Protein AF-G2GXJ4-F1 (afdb_monomer_lite)

Foldseek 3Di:
DDDDPPDQKAWDAAAQPQEEEEDAADVRQVVCCVVCVRHTYMYGPDAADDDPCVCVHRVHDYDYDPVNNVSSVDDVVVVVVVVVVVVVVVVVVVVVVVVVVVVVVPDD

Radius of gyration: 22.38 Å; chains: 1; bounding box: 60×52×44 Å

Structure (mmCIF, N/CA/C/O backbone):
data_AF-G2GXJ4-F1
#
_entry.id   AF-G2GXJ4-F1
#
loop_
_atom_site.group_PDB
_atom_site.id
_atom_site.type_symbol
_atom_site.label_atom_id
_atom_site.label_alt_id
_atom_site.label_comp_id
_atom_site.label_asym_id
_atom_site.label_entity_id
_atom_site.label_seq_id
_atom_site.pdbx_PDB_ins_code
_atom_site.Cartn_x
_atom_site.Cartn_y
_atom_site.Cartn_z
_atom_site.occupancy
_atom_site.B_iso_or_equiv
_atom_site.auth_seq_id
_atom_site.auth_comp_id
_atom_site.auth_asym_id
_atom_site.auth_atom_id
_atom_site.pdbx_PDB_model_num
ATOM 1 N N . MET A 1 1 ? -11.243 -17.416 -0.858 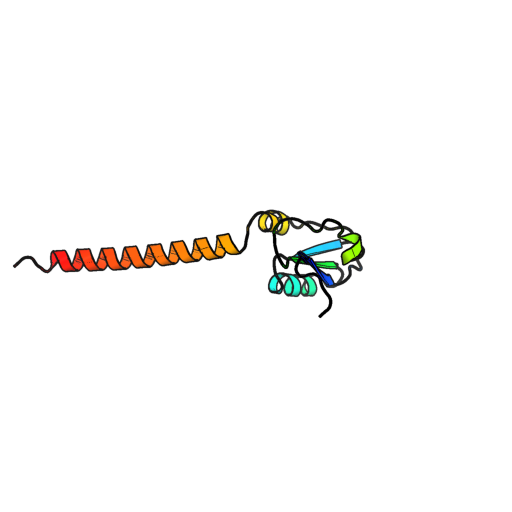1.00 44.19 1 MET A N 1
ATOM 2 C CA . MET A 1 1 ? -10.126 -16.498 -1.173 1.00 44.19 1 MET A CA 1
ATOM 3 C C . MET A 1 1 ? -8.980 -16.806 -0.226 1.00 44.19 1 MET A C 1
ATOM 5 O O . MET A 1 1 ? -9.243 -17.021 0.949 1.00 44.19 1 MET A O 1
ATOM 9 N N . LEU A 1 2 ? -7.755 -16.917 -0.742 1.00 52.06 2 LEU A N 1
ATOM 10 C CA . LEU A 1 2 ? -6.567 -17.267 0.039 1.00 52.06 2 LEU A CA 1
ATOM 11 C C . LEU A 1 2 ? -5.968 -15.985 0.640 1.00 52.06 2 LEU A C 1
ATOM 13 O O . LEU A 1 2 ? -5.545 -15.101 -0.098 1.00 52.06 2 LEU A O 1
ATOM 17 N N . GLY A 1 3 ? -5.955 -15.879 1.964 1.00 59.72 3 GLY A N 1
ATOM 18 C CA . GLY A 1 3 ? -5.352 -14.765 2.690 1.00 59.72 3 GLY A CA 1
ATOM 19 C C . GLY A 1 3 ? -5.616 -14.903 4.185 1.00 59.72 3 GLY A C 1
ATOM 20 O O . GLY A 1 3 ? -6.701 -15.326 4.576 1.00 59.72 3 GLY A O 1
ATOM 21 N N . SER A 1 4 ? -4.618 -14.595 5.016 1.00 68.38 4 SER A N 1
ATOM 22 C CA . SER A 1 4 ? -4.809 -14.560 6.470 1.00 68.38 4 SER A CA 1
ATOM 23 C C . SER A 1 4 ? -5.835 -13.483 6.832 1.00 68.38 4 SER A C 1
ATOM 25 O O . SER A 1 4 ? -5.820 -12.402 6.241 1.00 68.38 4 SER A O 1
ATOM 27 N N . GLN A 1 5 ? -6.684 -13.748 7.829 1.00 67.81 5 GLN A N 1
ATOM 28 C CA . GLN A 1 5 ? -7.556 -12.721 8.416 1.00 67.81 5 GLN A CA 1
ATOM 29 C C . GLN A 1 5 ? -6.749 -11.550 9.008 1.00 67.81 5 GLN A C 1
ATOM 31 O O . GLN A 1 5 ? -7.266 -10.443 9.120 1.00 67.81 5 GLN A O 1
ATOM 36 N N . ASP A 1 6 ? -5.458 -11.760 9.281 1.00 75.06 6 ASP A N 1
ATOM 37 C CA . ASP A 1 6 ? -4.527 -10.740 9.767 1.00 75.06 6 ASP A CA 1
ATOM 38 C C . ASP A 1 6 ? -3.873 -9.914 8.646 1.00 75.06 6 ASP A C 1
ATOM 40 O O . ASP A 1 6 ? -2.923 -9.162 8.893 1.00 75.06 6 ASP A O 1
ATOM 44 N N . ALA A 1 7 ? -4.317 -10.058 7.393 1.00 76.12 7 ALA A N 1
ATOM 45 C CA . ALA A 1 7 ? -3.767 -9.298 6.278 1.00 76.12 7 ALA A CA 1
ATOM 46 C C . ALA A 1 7 ? -4.032 -7.793 6.460 1.00 76.12 7 ALA A C 1
ATOM 48 O O . ALA A 1 7 ? -5.150 -7.304 6.310 1.00 76.12 7 ALA A O 1
ATOM 49 N N . ARG A 1 8 ? -2.968 -7.041 6.758 1.00 84.19 8 ARG A N 1
ATOM 50 C CA . ARG A 1 8 ? -3.022 -5.576 6.927 1.00 84.19 8 ARG A CA 1
ATOM 51 C C . ARG A 1 8 ? -2.839 -4.814 5.622 1.00 84.19 8 ARG A C 1
ATOM 53 O O . ARG A 1 8 ? -3.264 -3.667 5.512 1.00 84.19 8 ARG A O 1
ATOM 60 N N . PHE A 1 9 ? -2.208 -5.448 4.636 1.00 86.50 9 PHE A N 1
ATOM 61 C CA . PHE A 1 9 ? -1.875 -4.845 3.353 1.00 86.50 9 PHE A CA 1
ATOM 62 C C . PHE A 1 9 ? -2.112 -5.828 2.206 1.00 86.50 9 PHE A C 1
ATOM 64 O O . PHE A 1 9 ? -1.882 -7.026 2.366 1.00 86.50 9 PHE A O 1
ATOM 71 N N . ALA A 1 10 ? -2.517 -5.312 1.048 1.00 86.31 10 ALA A N 1
ATOM 72 C CA . ALA A 1 10 ? -2.667 -6.074 -0.189 1.00 86.31 10 ALA A CA 1
ATOM 73 C C . ALA A 1 10 ? -1.989 -5.352 -1.357 1.00 86.31 10 ALA A C 1
ATOM 75 O O . ALA A 1 10 ? -2.061 -4.131 -1.456 1.00 86.31 10 ALA A O 1
ATOM 76 N N . GLY A 1 11 ? -1.336 -6.095 -2.249 1.00 87.00 11 GLY A N 1
ATOM 77 C CA . GLY A 1 11 ? -0.812 -5.544 -3.499 1.00 87.00 11 GLY A CA 1
ATOM 78 C C . GLY A 1 11 ? -1.925 -5.411 -4.538 1.00 87.00 11 GLY A C 1
ATOM 79 O O . GLY A 1 11 ? -2.678 -6.358 -4.750 1.00 87.00 11 GLY A O 1
ATOM 80 N N . LEU A 1 12 ? -2.022 -4.246 -5.176 1.00 89.81 12 LEU A N 1
ATOM 81 C CA . LEU A 1 12 ? -2.929 -3.988 -6.299 1.00 89.81 12 LEU A CA 1
ATOM 82 C C . LEU A 1 12 ? -2.187 -3.996 -7.640 1.00 89.81 12 LEU A C 1
ATOM 84 O O . LEU A 1 12 ? -2.699 -4.517 -8.624 1.00 89.81 12 LEU A O 1
ATOM 88 N N . GLN A 1 13 ? -0.986 -3.417 -7.678 1.00 90.44 13 GLN A N 1
ATOM 89 C CA . GLN A 1 13 ? -0.194 -3.256 -8.896 1.00 90.44 13 GLN A CA 1
ATOM 90 C C . GLN A 1 13 ? 1.280 -3.525 -8.600 1.00 90.44 13 GLN A C 1
ATOM 92 O O . GLN A 1 13 ? 1.807 -3.057 -7.588 1.00 90.44 13 GLN A O 1
ATOM 97 N N . ILE A 1 14 ? 1.939 -4.264 -9.492 1.00 87.50 14 ILE A N 1
ATOM 98 C CA . ILE A 1 14 ? 3.387 -4.480 -9.449 1.00 87.50 14 ILE A CA 1
ATOM 99 C C . ILE A 1 14 ? 4.089 -3.267 -10.055 1.00 87.50 14 ILE A C 1
ATOM 101 O O . ILE A 1 14 ? 3.638 -2.712 -11.056 1.00 87.50 14 ILE A O 1
ATOM 105 N N . SER A 1 15 ? 5.187 -2.853 -9.433 1.00 87.75 15 SER A N 1
ATOM 106 C CA . SER A 1 15 ? 5.959 -1.696 -9.873 1.00 87.75 15 SER A CA 1
ATOM 107 C C . SER A 1 15 ? 6.838 -2.031 -11.081 1.00 87.75 15 SER A C 1
ATOM 109 O O . SER A 1 15 ? 7.494 -3.071 -11.104 1.00 87.75 15 SER A O 1
ATOM 111 N N . ARG A 1 16 ? 6.886 -1.122 -12.060 1.00 87.00 16 ARG A N 1
ATOM 112 C CA . ARG A 1 16 ? 7.776 -1.172 -13.236 1.00 87.00 16 ARG A CA 1
ATOM 113 C C . ARG A 1 16 ? 8.804 -0.040 -13.266 1.00 87.00 16 ARG A C 1
ATOM 115 O O . ARG A 1 16 ? 9.796 -0.145 -13.977 1.00 87.00 16 ARG A O 1
ATOM 122 N N . ASN A 1 17 ? 8.601 1.007 -12.469 1.00 83.94 17 ASN A N 1
ATOM 123 C CA . ASN A 1 17 ? 9.491 2.170 -12.380 1.00 83.94 17 ASN A CA 1
ATOM 124 C C . ASN A 1 17 ? 10.336 2.224 -11.093 1.00 83.94 17 ASN A C 1
ATOM 126 O O . ASN A 1 17 ? 10.994 3.227 -10.841 1.00 83.94 17 ASN A O 1
ATOM 130 N N . GLY A 1 18 ? 10.301 1.183 -10.257 1.00 80.94 18 GLY A N 1
ATOM 131 C CA . GLY A 1 18 ? 11.038 1.159 -8.988 1.00 80.94 18 GLY A CA 1
ATOM 132 C C . GLY A 1 18 ? 10.324 1.852 -7.822 1.00 80.94 18 GLY A C 1
ATOM 133 O O . GLY A 1 18 ? 10.766 1.721 -6.682 1.00 80.94 18 GLY A O 1
ATOM 134 N N . GLU A 1 19 ? 9.199 2.529 -8.065 1.00 84.69 19 GLU A N 1
ATOM 135 C CA . GLU A 1 19 ? 8.415 3.193 -7.024 1.00 84.69 19 GLU A CA 1
ATOM 136 C C . GLU A 1 19 ? 7.220 2.346 -6.604 1.00 84.69 19 GLU A C 1
ATOM 138 O O . GLU A 1 19 ? 6.572 1.708 -7.434 1.00 84.69 19 GLU A O 1
ATOM 143 N N . THR A 1 20 ? 6.866 2.391 -5.324 1.00 86.75 20 THR A N 1
ATOM 144 C CA . THR A 1 20 ? 5.596 1.866 -4.813 1.00 86.75 20 THR A CA 1
ATOM 145 C C . THR A 1 20 ? 4.880 2.922 -3.986 1.00 86.75 20 THR A C 1
ATOM 147 O O . THR A 1 20 ? 5.496 3.578 -3.149 1.00 86.75 20 THR A O 1
ATOM 150 N N . ARG A 1 21 ? 3.569 3.049 -4.195 1.00 87.56 21 ARG A N 1
ATOM 151 C CA . ARG A 1 21 ? 2.668 3.969 -3.498 1.00 87.56 21 ARG A CA 1
ATOM 152 C C . ARG A 1 21 ? 1.749 3.182 -2.570 1.00 87.56 21 ARG A C 1
ATOM 154 O O . ARG A 1 21 ? 1.247 2.119 -2.933 1.00 87.56 21 ARG A O 1
ATOM 161 N N . LEU A 1 22 ? 1.528 3.704 -1.369 1.00 86.69 22 LEU A N 1
ATOM 162 C CA . LEU A 1 22 ? 0.589 3.135 -0.405 1.00 86.69 22 LEU A CA 1
ATOM 163 C C . LEU A 1 22 ? -0.739 3.898 -0.477 1.00 86.69 22 LEU A C 1
ATOM 165 O O . LEU A 1 22 ? -0.762 5.118 -0.588 1.00 86.69 22 LEU A O 1
ATOM 169 N N . ALA A 1 23 ? -1.846 3.179 -0.407 1.00 86.81 23 ALA A N 1
ATOM 170 C CA . ALA A 1 23 ? -3.186 3.725 -0.326 1.00 86.81 23 ALA A CA 1
ATOM 171 C C . ALA A 1 23 ? -3.795 3.383 1.035 1.00 86.81 23 ALA A C 1
ATOM 173 O O . ALA A 1 23 ? -3.636 2.269 1.537 1.00 86.81 23 ALA A O 1
ATOM 174 N N . ALA A 1 24 ? -4.498 4.338 1.630 1.00 83.69 24 ALA A N 1
ATOM 175 C CA . ALA A 1 24 ? -5.237 4.179 2.874 1.00 83.69 24 ALA A CA 1
ATOM 176 C C . ALA A 1 24 ? -6.498 3.316 2.706 1.00 83.69 24 ALA A C 1
ATOM 178 O O . ALA A 1 24 ? -6.942 2.714 3.677 1.00 83.69 24 ALA A O 1
ATOM 179 N N . ASP A 1 25 ? -7.053 3.259 1.492 1.00 82.25 25 ASP A N 1
ATOM 180 C CA . ASP A 1 25 ? -8.236 2.477 1.146 1.00 82.25 25 ASP A CA 1
ATOM 181 C C . ASP A 1 25 ? -8.247 2.089 -0.346 1.00 82.25 25 ASP A C 1
ATOM 183 O O . ASP A 1 25 ? -7.392 2.501 -1.137 1.00 82.25 25 ASP A O 1
ATOM 187 N N . ILE A 1 26 ? -9.236 1.281 -0.736 1.00 86.50 26 ILE A N 1
ATOM 188 C CA . ILE A 1 26 ? -9.398 0.771 -2.106 1.00 86.50 26 ILE A CA 1
ATOM 189 C C . ILE A 1 26 ? -9.673 1.901 -3.112 1.00 86.50 26 ILE A C 1
ATOM 191 O O . ILE A 1 26 ? -9.174 1.855 -4.235 1.00 86.50 26 ILE A O 1
ATOM 195 N N . GLN A 1 27 ? -10.438 2.928 -2.736 1.00 87.56 27 GLN A N 1
ATOM 196 C CA . GLN A 1 27 ? -10.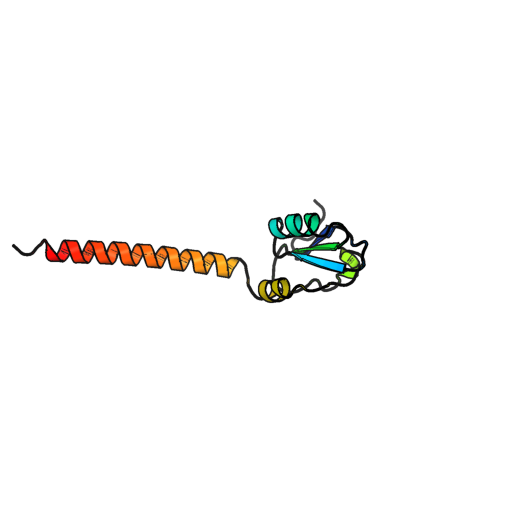809 4.012 -3.653 1.00 87.56 27 GLN A CA 1
ATOM 197 C C . GLN A 1 27 ? -9.594 4.872 -4.001 1.00 87.56 27 GLN A C 1
ATOM 199 O O . GLN A 1 27 ? -9.365 5.217 -5.165 1.00 87.56 27 GLN A O 1
ATOM 204 N N . GLN A 1 28 ? -8.770 5.177 -2.999 1.00 85.69 28 GLN A N 1
ATOM 205 C CA . GLN A 1 28 ? -7.492 5.836 -3.204 1.00 85.69 28 GLN A CA 1
ATOM 206 C C . GLN A 1 28 ? -6.536 4.940 -3.998 1.00 85.69 28 GLN A C 1
ATOM 208 O O . GLN A 1 28 ? -5.839 5.449 -4.873 1.00 85.69 28 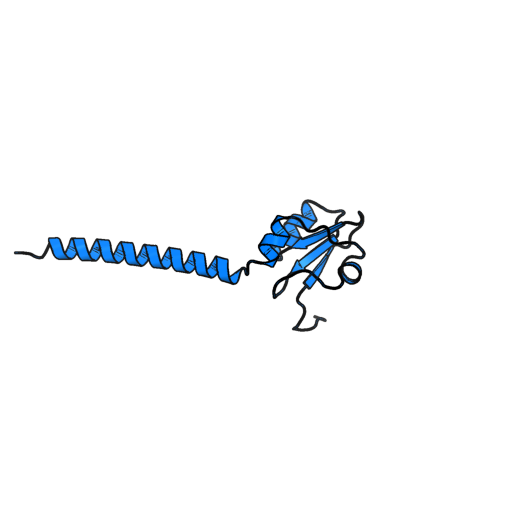GLN A O 1
ATOM 213 N N . ALA A 1 29 ? -6.534 3.626 -3.764 1.00 87.81 29 ALA A N 1
ATOM 214 C CA . ALA A 1 29 ? -5.685 2.697 -4.506 1.00 87.81 29 ALA A CA 1
ATOM 215 C C . ALA A 1 29 ? -6.001 2.686 -6.007 1.00 87.81 29 ALA A C 1
ATOM 217 O O . ALA A 1 29 ? -5.089 2.808 -6.822 1.00 87.81 29 ALA A O 1
ATOM 218 N N . ILE A 1 30 ? -7.285 2.617 -6.373 1.00 91.62 30 ILE A N 1
ATOM 219 C CA . ILE A 1 30 ? -7.733 2.668 -7.773 1.00 91.62 30 ILE A CA 1
ATOM 220 C C . ILE A 1 30 ? -7.316 3.995 -8.416 1.00 91.62 30 ILE A C 1
ATOM 222 O O . ILE A 1 30 ? -6.784 4.014 -9.526 1.00 91.62 30 ILE A O 1
ATOM 226 N N . ARG A 1 31 ? -7.496 5.111 -7.699 1.00 91.44 31 ARG A N 1
ATOM 227 C CA . ARG A 1 31 ? -7.077 6.434 -8.177 1.00 91.44 31 ARG A CA 1
ATOM 228 C C . ARG A 1 31 ? -5.566 6.502 -8.406 1.00 91.44 31 ARG A C 1
ATOM 230 O O . ARG A 1 31 ? -5.137 7.010 -9.437 1.00 91.44 31 ARG A O 1
ATOM 237 N N . LEU A 1 32 ? -4.766 5.991 -7.471 1.00 87.38 32 LEU A N 1
ATOM 238 C CA . LEU A 1 32 ? -3.307 5.976 -7.585 1.00 87.38 32 LEU A CA 1
ATOM 239 C C . LEU A 1 32 ? -2.829 5.084 -8.731 1.00 87.38 32 LEU A C 1
ATOM 241 O O . LEU A 1 32 ? -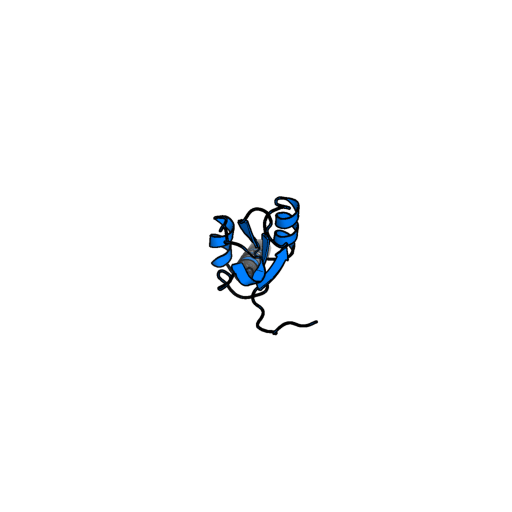1.939 5.502 -9.461 1.00 87.38 32 LEU A O 1
ATOM 245 N N . ALA A 1 33 ? -3.436 3.912 -8.927 1.00 90.44 33 ALA A N 1
ATOM 246 C CA . ALA A 1 33 ? -3.106 3.025 -10.043 1.00 90.44 33 ALA A CA 1
ATOM 247 C C . ALA A 1 33 ? -3.395 3.686 -11.400 1.00 90.44 33 ALA A C 1
ATOM 249 O O . ALA A 1 33 ? -2.620 3.535 -12.339 1.00 90.44 33 ALA A O 1
ATOM 250 N N . HIS A 1 34 ? -4.476 4.468 -11.488 1.00 92.56 34 HIS A N 1
ATOM 251 C CA . HIS A 1 34 ? -4.820 5.195 -12.708 1.00 92.56 34 HIS A CA 1
ATOM 252 C C . HIS A 1 34 ? -3.881 6.378 -12.987 1.00 92.56 34 HIS A C 1
ATOM 254 O O . HIS A 1 34 ? -3.494 6.598 -14.130 1.00 92.56 34 HIS A O 1
ATOM 260 N N . ILE A 1 35 ? -3.501 7.138 -11.953 1.00 93.25 35 ILE A N 1
ATOM 261 C CA . ILE A 1 35 ? -2.595 8.293 -12.096 1.00 93.25 35 ILE A CA 1
ATOM 262 C C . ILE A 1 35 ? -1.146 7.837 -12.337 1.00 93.25 35 ILE A C 1
ATOM 264 O O . ILE A 1 35 ? -0.415 8.487 -13.082 1.00 93.25 35 ILE A O 1
ATOM 268 N N . TYR A 1 36 ? -0.730 6.725 -11.724 1.00 90.62 36 TYR A N 1
ATOM 269 C CA . TYR A 1 36 ? 0.642 6.212 -11.761 1.00 90.62 36 TYR A CA 1
ATOM 270 C C . TYR A 1 36 ? 0.681 4.748 -12.242 1.00 90.62 36 TYR A C 1
ATOM 272 O O . TYR A 1 36 ? 0.968 3.846 -11.450 1.00 90.62 36 TYR A O 1
ATOM 280 N N . PRO A 1 37 ? 0.430 4.485 -13.539 1.00 91.38 37 PRO A N 1
ATOM 281 C CA . PRO A 1 37 ? 0.315 3.126 -14.087 1.00 91.38 37 PRO A CA 1
ATOM 282 C C . PRO A 1 37 ? 1.619 2.310 -14.046 1.00 91.38 37 PRO A C 1
ATOM 284 O O . PRO A 1 37 ? 1.579 1.084 -14.125 1.00 91.38 37 PRO A O 1
ATOM 287 N N . GLU A 1 38 ? 2.769 2.972 -13.898 1.00 90.19 38 GLU A N 1
ATOM 288 C CA . GLU A 1 38 ? 4.085 2.323 -13.809 1.00 90.19 38 GLU A CA 1
ATOM 289 C C . GLU A 1 38 ? 4.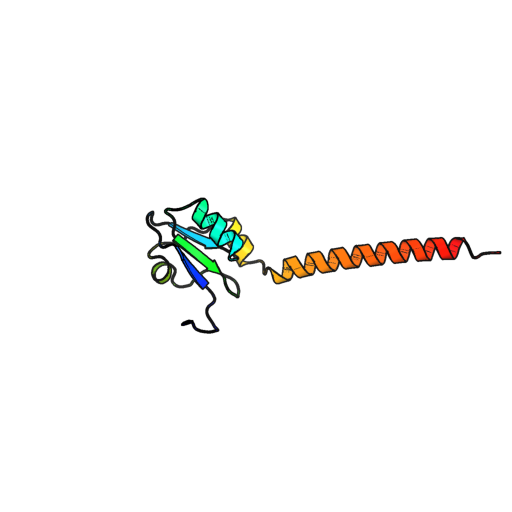557 2.091 -12.364 1.00 90.19 38 GLU A C 1
ATOM 291 O O . GLU A 1 38 ? 5.498 1.328 -12.138 1.00 90.19 38 GLU A O 1
ATOM 296 N N . SER A 1 39 ? 3.913 2.718 -11.373 1.00 89.19 39 SER A N 1
ATOM 297 C CA . SER A 1 39 ? 4.258 2.555 -9.955 1.00 89.19 39 SER A CA 1
ATOM 298 C C . SER A 1 39 ? 3.560 1.340 -9.349 1.00 89.19 39 SER A C 1
ATOM 300 O O . SER A 1 39 ? 2.437 1.012 -9.700 1.00 89.19 39 SER A O 1
ATOM 302 N N . GLY A 1 40 ? 4.172 0.685 -8.369 1.00 89.88 40 GLY A N 1
ATOM 303 C CA . GLY A 1 40 ? 3.486 -0.325 -7.567 1.00 89.88 40 GLY A CA 1
ATOM 304 C C . GLY A 1 40 ? 2.424 0.328 -6.690 1.00 89.88 40 GLY A C 1
ATOM 305 O O . GLY A 1 40 ? 2.603 1.464 -6.250 1.00 89.88 40 GLY A O 1
ATOM 306 N N . VAL A 1 41 ? 1.336 -0.378 -6.397 1.00 90.19 41 VAL A N 1
ATOM 307 C CA . VAL A 1 41 ? 0.284 0.126 -5.501 1.00 90.19 41 VAL A CA 1
ATOM 308 C C . VAL A 1 41 ? -0.013 -0.913 -4.434 1.00 90.19 41 VAL A C 1
ATOM 310 O O . VAL A 1 41 ? -0.315 -2.063 -4.748 1.00 90.19 41 VAL A O 1
ATOM 313 N N . ILE A 1 42 ? 0.061 -0.497 -3.171 1.00 89.12 42 ILE A N 1
ATOM 314 C CA . ILE A 1 42 ? -0.320 -1.290 -2.000 1.00 89.12 42 ILE A CA 1
ATOM 315 C C . ILE A 1 42 ? -1.543 -0.648 -1.355 1.00 89.12 42 ILE A C 1
ATOM 317 O O . ILE A 1 42 ? -1.589 0.562 -1.178 1.00 89.12 42 ILE A O 1
ATOM 321 N N . ILE A 1 43 ? -2.512 -1.461 -0.960 1.00 88.81 43 ILE A N 1
ATOM 322 C CA . ILE A 1 43 ? -3.716 -1.068 -0.233 1.00 88.81 43 ILE A CA 1
ATOM 323 C C . ILE A 1 43 ? -3.524 -1.410 1.239 1.00 88.81 43 ILE A C 1
ATOM 325 O O . ILE A 1 43 ? -3.137 -2.536 1.557 1.00 88.81 43 ILE A O 1
ATOM 329 N N . ARG A 1 44 ? -3.831 -0.483 2.145 1.00 86.62 44 ARG A N 1
ATOM 330 C CA . ARG A 1 44 ? -4.022 -0.793 3.563 1.00 86.62 44 ARG A CA 1
ATOM 331 C C . ARG A 1 44 ? -5.440 -1.323 3.773 1.00 86.62 44 ARG A C 1
ATOM 333 O O . ARG A 1 44 ? -6.410 -0.638 3.475 1.00 86.62 44 ARG A O 1
ATOM 340 N N . LEU A 1 45 ? -5.546 -2.545 4.281 1.00 83.50 45 LEU A N 1
ATOM 341 C CA . LEU A 1 45 ? -6.824 -3.188 4.597 1.00 83.50 45 LEU A CA 1
ATOM 342 C C . LEU A 1 45 ? -7.233 -2.939 6.051 1.00 83.50 45 LEU A C 1
ATOM 344 O O . LEU A 1 45 ? -8.413 -2.787 6.347 1.00 83.50 45 LEU A O 1
ATOM 348 N N . SER A 1 46 ? -6.258 -2.900 6.962 1.00 78.38 46 SER A N 1
ATOM 349 C CA . SER A 1 46 ? -6.495 -2.716 8.393 1.00 78.38 46 SER A CA 1
ATOM 350 C C . SER A 1 46 ? -5.253 -2.176 9.113 1.00 78.38 46 SER A C 1
ATOM 352 O O . SER A 1 46 ? -4.124 -2.279 8.626 1.00 78.38 46 SER A O 1
ATOM 354 N N . GLY A 1 47 ? -5.460 -1.585 10.293 1.00 75.62 47 GLY A N 1
ATOM 355 C CA . GLY A 1 47 ? -4.384 -1.082 11.149 1.00 75.62 47 GLY A CA 1
ATOM 356 C C . GLY A 1 47 ? -3.771 0.250 10.699 1.00 75.62 47 GLY A C 1
ATOM 357 O O . GLY A 1 47 ? -4.380 1.038 9.979 1.00 75.62 47 GLY A O 1
ATOM 358 N N . VAL A 1 48 ? -2.557 0.523 11.180 1.00 71.50 48 VAL A N 1
ATOM 359 C CA . VAL A 1 48 ? -1.785 1.754 10.937 1.00 71.50 48 VAL A CA 1
ATOM 360 C C . VAL A 1 48 ? -0.355 1.411 10.509 1.00 71.50 48 VAL A C 1
ATOM 362 O O . VAL A 1 48 ? 0.114 0.296 10.738 1.00 71.50 48 VAL A O 1
ATOM 365 N N . GLY A 1 49 ? 0.345 2.373 9.902 1.00 75.50 49 GLY A N 1
ATOM 366 C CA . GLY A 1 49 ? 1.754 2.228 9.517 1.00 75.50 49 GLY A CA 1
ATOM 367 C C . GLY A 1 49 ? 2.003 1.808 8.064 1.00 75.50 49 GLY A C 1
ATOM 368 O O . GLY A 1 49 ? 1.131 1.927 7.195 1.00 75.50 49 GLY A O 1
ATOM 369 N N . ILE A 1 50 ? 3.232 1.361 7.801 1.00 77.38 50 ILE A N 1
ATOM 370 C CA . ILE A 1 50 ? 3.737 0.966 6.479 1.00 77.38 50 ILE A CA 1
ATOM 371 C C . ILE A 1 50 ? 3.985 -0.551 6.417 1.00 77.38 50 ILE A C 1
ATOM 373 O O . ILE A 1 50 ? 4.237 -1.166 7.456 1.00 77.38 50 ILE A O 1
ATOM 377 N N . PRO A 1 51 ? 3.922 -1.175 5.228 1.00 76.56 51 PRO A N 1
ATOM 378 C CA . PRO A 1 51 ? 4.222 -2.595 5.084 1.00 76.56 51 PRO A CA 1
ATOM 379 C C . PRO A 1 51 ? 5.675 -2.875 5.485 1.00 76.56 51 PRO A C 1
ATOM 381 O O . PRO A 1 51 ? 6.582 -2.171 5.049 1.00 76.56 51 PRO A O 1
ATOM 384 N N . SER A 1 52 ? 5.910 -3.925 6.275 1.00 73.50 52 SER A N 1
ATOM 385 C CA . SER A 1 52 ? 7.258 -4.284 6.744 1.00 73.50 52 SER A CA 1
ATOM 386 C C . SER A 1 52 ? 8.165 -4.833 5.640 1.00 73.50 52 SER A C 1
ATOM 388 O O . SER A 1 52 ? 9.383 -4.795 5.777 1.00 73.50 52 SER A O 1
ATOM 390 N N . ASN A 1 53 ? 7.593 -5.347 4.545 1.00 72.31 53 ASN A N 1
ATOM 391 C CA . ASN A 1 53 ? 8.351 -5.922 3.436 1.00 72.31 53 ASN A CA 1
ATOM 392 C C . ASN A 1 53 ? 7.705 -5.593 2.082 1.00 72.31 53 ASN A C 1
ATOM 394 O O . ASN A 1 53 ? 7.061 -6.427 1.448 1.00 72.31 53 ASN A O 1
ATOM 398 N N . VAL A 1 54 ? 7.857 -4.336 1.667 1.00 69.94 54 VAL A N 1
ATOM 399 C CA . VAL A 1 54 ? 7.272 -3.773 0.436 1.00 69.94 54 VAL A CA 1
ATOM 400 C C . VAL A 1 54 ? 7.806 -4.483 -0.810 1.00 69.94 54 VAL A C 1
ATOM 402 O O . VAL A 1 54 ? 7.030 -4.807 -1.706 1.00 69.94 54 VAL A O 1
ATOM 405 N N . ASN A 1 55 ? 9.097 -4.826 -0.819 1.00 70.00 55 ASN A N 1
ATOM 406 C CA . ASN A 1 55 ? 9.732 -5.533 -1.929 1.00 70.00 55 ASN A CA 1
ATOM 407 C C . ASN A 1 55 ? 9.029 -6.874 -2.219 1.00 70.00 55 ASN A C 1
ATOM 409 O O . ASN A 1 55 ? 8.742 -7.193 -3.365 1.00 70.00 55 ASN A O 1
ATOM 413 N N . ARG A 1 56 ? 8.605 -7.613 -1.186 1.00 68.50 56 ARG A N 1
ATOM 414 C CA . ARG A 1 56 ? 7.873 -8.877 -1.378 1.00 68.50 56 ARG A CA 1
ATOM 415 C C . ARG A 1 56 ? 6.447 -8.702 -1.922 1.00 68.50 56 ARG A C 1
ATOM 417 O O . ARG A 1 56 ? 5.873 -9.670 -2.407 1.00 68.50 56 ARG A O 1
ATOM 424 N N . ILE A 1 57 ? 5.863 -7.508 -1.801 1.00 64.44 57 ILE A N 1
ATOM 425 C CA . ILE A 1 57 ? 4.473 -7.225 -2.195 1.00 64.44 57 ILE A CA 1
ATOM 426 C C . ILE A 1 57 ? 4.413 -6.653 -3.616 1.00 64.44 57 ILE A C 1
ATOM 428 O O . ILE A 1 57 ? 3.550 -7.050 -4.392 1.00 64.44 57 ILE A O 1
ATOM 432 N N . THR A 1 58 ? 5.317 -5.736 -3.967 1.00 65.44 58 THR A N 1
ATOM 433 C CA . THR A 1 58 ? 5.297 -5.026 -5.263 1.00 65.44 58 THR A CA 1
ATOM 434 C C . THR A 1 58 ? 6.619 -5.066 -6.027 1.00 65.44 58 THR A C 1
ATOM 436 O O . THR A 1 58 ? 6.710 -4.464 -7.096 1.00 65.44 58 THR A O 1
ATOM 439 N N . GLY A 1 59 ? 7.634 -5.757 -5.503 1.00 65.06 59 GLY A N 1
ATOM 440 C CA . GLY A 1 59 ? 8.956 -5.920 -6.114 1.00 65.06 59 GLY A CA 1
ATOM 441 C C . GLY A 1 59 ? 9.965 -4.817 -5.792 1.00 65.06 59 GLY A C 1
ATOM 442 O O . GLY A 1 59 ? 11.140 -4.997 -6.079 1.00 65.06 59 GLY A O 1
ATOM 443 N N . ASN A 1 60 ? 9.546 -3.690 -5.198 1.00 71.75 60 ASN A N 1
ATOM 444 C CA . ASN A 1 60 ? 10.337 -2.451 -5.208 1.00 71.75 60 ASN A CA 1
ATOM 445 C C . ASN A 1 60 ? 10.261 -1.632 -3.897 1.00 71.75 60 ASN A C 1
ATOM 447 O O . ASN A 1 60 ? 9.679 -2.070 -2.902 1.00 71.75 60 ASN A O 1
ATOM 451 N N . ILE A 1 61 ? 10.905 -0.456 -3.879 1.00 67.81 61 ILE A N 1
ATOM 452 C CA . ILE A 1 61 ? 11.023 0.438 -2.714 1.00 67.81 61 ILE A CA 1
ATOM 453 C C . ILE A 1 61 ? 9.744 1.279 -2.566 1.00 67.81 61 ILE A C 1
ATOM 455 O O . ILE A 1 61 ? 9.156 1.739 -3.547 1.00 67.81 61 ILE A O 1
ATOM 459 N N . LEU A 1 62 ? 9.294 1.476 -1.325 1.00 71.25 62 LEU A N 1
ATOM 460 C CA . LEU A 1 62 ? 8.180 2.375 -1.026 1.00 71.25 62 LEU A CA 1
ATOM 461 C C . LEU A 1 62 ? 8.643 3.823 -1.155 1.00 71.25 62 LEU A C 1
ATOM 463 O O . LEU A 1 62 ? 9.583 4.222 -0.472 1.00 71.25 62 LEU A O 1
ATOM 467 N N . VAL A 1 63 ? 7.939 4.612 -1.961 1.00 66.94 63 VAL A N 1
ATOM 468 C CA . VAL A 1 63 ? 8.068 6.069 -1.960 1.00 66.94 63 VAL A CA 1
ATOM 469 C C . VAL A 1 63 ? 6.900 6.603 -1.131 1.00 66.94 63 VAL A C 1
ATOM 471 O O . VAL A 1 63 ? 5.764 6.609 -1.615 1.00 66.94 63 VAL A O 1
ATOM 474 N N . PRO A 1 64 ? 7.115 6.960 0.148 1.00 59.12 64 PRO A N 1
ATOM 475 C CA . PRO A 1 64 ? 6.056 7.547 0.950 1.00 59.12 64 PRO A CA 1
ATOM 476 C C . PRO A 1 64 ? 5.707 8.926 0.378 1.00 59.12 64 PRO A C 1
ATOM 478 O O . PRO A 1 64 ? 6.556 9.806 0.320 1.00 59.12 64 PRO A O 1
ATOM 481 N N . ASP A 1 65 ? 4.458 9.123 -0.044 1.00 63.50 65 ASP A N 1
ATOM 482 C CA . ASP A 1 65 ? 3.907 10.467 -0.251 1.00 63.50 65 ASP A CA 1
ATOM 483 C C . ASP A 1 65 ? 3.633 11.074 1.143 1.00 63.50 65 ASP A C 1
ATOM 485 O O . ASP A 1 65 ? 3.188 10.362 2.056 1.00 63.50 65 ASP A O 1
ATOM 489 N N . ASP A 1 66 ? 3.894 12.365 1.346 1.00 53.47 66 ASP A N 1
ATOM 490 C CA . ASP A 1 66 ? 3.696 13.053 2.632 1.00 53.47 66 ASP A CA 1
ATOM 491 C C . ASP A 1 66 ? 2.264 12.858 3.154 1.00 53.47 66 ASP A C 1
ATOM 493 O O . ASP A 1 66 ? 2.023 12.640 4.347 1.00 53.47 66 ASP A O 1
ATOM 497 N N . LYS A 1 67 ? 1.291 12.801 2.236 1.00 55.62 67 LYS A N 1
ATOM 498 C CA . LYS A 1 67 ? -0.117 12.521 2.561 1.00 55.62 67 LYS A CA 1
ATOM 499 C C . LYS A 1 67 ? -0.319 11.120 3.142 1.00 55.62 67 LYS A C 1
ATOM 501 O O . LYS A 1 67 ? -1.153 10.941 4.032 1.00 55.62 67 LYS A O 1
ATOM 506 N N . THR A 1 68 ? 0.446 10.133 2.683 1.00 57.97 68 THR A N 1
ATOM 507 C CA . THR A 1 68 ? 0.403 8.756 3.197 1.00 57.97 68 THR A CA 1
ATOM 508 C C . THR A 1 68 ? 0.996 8.616 4.588 1.00 57.97 68 THR A C 1
ATOM 510 O O . THR A 1 68 ? 0.511 7.780 5.349 1.00 57.97 68 THR A O 1
ATOM 513 N N . LEU A 1 69 ? 2.000 9.419 4.952 1.00 58.34 69 LEU A N 1
ATOM 514 C CA . LEU A 1 69 ? 2.551 9.430 6.311 1.00 58.34 69 LEU A CA 1
ATOM 515 C C . LEU A 1 69 ? 1.533 10.009 7.301 1.00 58.34 69 LEU A C 1
ATOM 517 O O . LEU A 1 69 ? 1.252 9.388 8.328 1.00 58.34 69 LEU A O 1
ATOM 521 N N . CYS A 1 70 ? 0.870 11.112 6.941 1.00 49.00 70 CYS A N 1
ATOM 522 C CA . CYS A 1 70 ? -0.216 11.678 7.747 1.00 49.00 70 CYS A CA 1
ATOM 523 C C . CYS A 1 70 ? -1.410 10.711 7.883 1.00 49.00 70 CYS A C 1
ATOM 525 O O . CYS A 1 70 ? -2.005 10.582 8.956 1.00 49.00 70 CYS A O 1
ATOM 527 N N . GLN A 1 71 ? -1.752 9.983 6.814 1.00 52.50 71 GLN A N 1
ATOM 528 C CA . GLN A 1 71 ? -2.816 8.966 6.815 1.00 52.50 71 GLN A CA 1
ATOM 529 C C . GLN A 1 71 ? -2.393 7.643 7.472 1.00 52.50 71 GLN A C 1
ATOM 531 O O . GLN A 1 71 ? -3.235 6.874 7.926 1.00 52.50 71 GLN A O 1
ATOM 536 N N . ALA A 1 72 ? -1.097 7.343 7.568 1.00 54.12 72 ALA A N 1
ATOM 537 C CA . ALA A 1 72 ? -0.590 6.249 8.396 1.00 54.12 72 ALA A CA 1
ATOM 538 C C . ALA A 1 72 ? -0.811 6.499 9.887 1.00 54.12 72 ALA A C 1
ATOM 540 O O . ALA A 1 72 ? -0.906 5.536 10.644 1.00 54.12 72 ALA A O 1
ATOM 541 N N . GLN A 1 73 ? -0.940 7.764 10.284 1.00 53.16 73 GLN A N 1
ATOM 542 C CA . GLN A 1 73 ? -1.146 8.194 11.665 1.00 53.16 73 GLN A CA 1
ATOM 543 C C . GLN A 1 73 ? -2.620 8.476 12.005 1.00 53.16 73 GLN A C 1
ATOM 545 O O . GLN A 1 73 ? -2.969 8.561 13.182 1.00 53.16 73 GLN A O 1
ATOM 550 N N . THR A 1 74 ? -3.506 8.603 11.009 1.00 47.59 74 THR A N 1
ATOM 551 C CA . THR A 1 74 ? -4.932 8.900 11.218 1.00 47.59 74 THR A CA 1
ATOM 552 C C . THR A 1 74 ? -5.816 7.731 10.793 1.00 47.59 74 THR A C 1
ATOM 554 O O . THR A 1 74 ? -5.920 7.397 9.618 1.00 47.59 74 THR A O 1
ATOM 557 N N . GLN A 1 75 ? -6.482 7.101 11.766 1.00 54.34 75 GLN A N 1
ATOM 558 C CA . GLN A 1 75 ? -7.490 6.075 11.492 1.00 54.34 75 GLN A CA 1
ATOM 559 C C . GLN A 1 75 ? -8.700 6.696 10.761 1.00 54.34 75 GLN A C 1
ATOM 561 O O . GLN A 1 75 ? -9.155 7.767 11.178 1.00 54.34 75 GLN A O 1
ATOM 566 N N . PRO A 1 76 ? -9.282 6.033 9.741 1.00 53.47 76 PRO A N 1
ATOM 567 C CA . PRO A 1 76 ? -10.553 6.459 9.143 1.00 53.47 76 PRO A CA 1
ATOM 568 C C . PRO A 1 76 ? -11.691 6.519 10.182 1.00 53.47 76 PRO A C 1
ATOM 570 O O . PRO A 1 76 ? -12.533 7.412 10.119 1.00 53.47 76 PRO A O 1
ATOM 573 N N . GLU A 1 77 ? -11.632 5.666 11.211 1.00 52.47 77 GLU A N 1
ATOM 574 C CA . GLU A 1 77 ? -12.488 5.685 12.408 1.00 52.47 77 GLU A CA 1
ATOM 575 C C . GLU A 1 77 ? -12.554 7.077 13.065 1.00 52.47 77 GLU A C 1
ATOM 577 O O . GLU A 1 77 ? -13.640 7.580 13.344 1.00 52.47 77 GLU A O 1
ATOM 582 N N . ARG A 1 78 ? -11.410 7.761 13.249 1.00 54.75 78 ARG A N 1
ATOM 583 C CA . ARG A 1 78 ? -11.383 9.100 13.871 1.00 54.75 78 ARG A CA 1
ATOM 584 C C . ARG A 1 78 ? -12.048 10.162 13.005 1.00 54.75 78 ARG A C 1
ATOM 586 O O . ARG A 1 78 ? -12.688 11.058 13.545 1.00 54.75 78 ARG A O 1
ATOM 593 N N . LYS A 1 79 ? -11.902 10.086 11.678 1.00 57.44 79 LYS A N 1
ATOM 594 C CA . LYS A 1 79 ? -12.584 11.021 10.769 1.00 57.44 79 LYS A CA 1
ATOM 595 C C . LYS A 1 79 ? -14.093 10.799 10.791 1.00 57.44 79 LYS A C 1
ATOM 597 O O . LYS A 1 79 ? -14.836 11.770 10.880 1.00 57.44 79 LYS A O 1
ATOM 602 N N . ASN A 1 80 ? -14.538 9.544 10.783 1.00 61.22 80 ASN A N 1
ATOM 603 C CA . ASN A 1 80 ? -15.962 9.218 10.865 1.00 61.22 80 ASN A CA 1
ATOM 604 C C . ASN A 1 80 ? -16.568 9.643 12.211 1.00 61.22 80 ASN A C 1
ATOM 606 O O . ASN A 1 80 ? -17.661 10.205 12.236 1.00 61.22 80 ASN A O 1
ATOM 610 N N . GLN A 1 81 ? -15.838 9.460 13.314 1.00 60.59 81 GLN A N 1
ATOM 611 C CA . GLN A 1 81 ? -16.256 9.926 14.638 1.00 60.59 81 GLN A CA 1
ATOM 612 C C . GLN A 1 81 ? -16.314 11.457 14.721 1.00 60.59 81 GLN A C 1
ATOM 614 O O . GLN A 1 81 ? -17.293 11.992 15.230 1.00 60.59 81 GLN A O 1
ATOM 619 N N . ALA A 1 82 ? -15.332 12.175 14.167 1.00 67.31 82 ALA A N 1
ATOM 620 C CA . ALA A 1 82 ? -15.347 13.640 14.143 1.00 67.31 82 ALA A CA 1
ATOM 621 C C . ALA A 1 82 ? -16.561 14.194 13.377 1.00 67.31 82 ALA A C 1
ATOM 623 O O . ALA A 1 82 ? -17.240 15.095 13.864 1.00 67.31 82 ALA A O 1
ATOM 624 N N . ILE A 1 83 ? -16.894 13.598 12.227 1.00 76.75 83 ILE A N 1
ATOM 625 C CA . ILE A 1 83 ? -18.074 13.981 11.437 1.00 76.75 83 ILE A CA 1
ATOM 626 C C . ILE A 1 83 ? -19.376 13.683 12.202 1.00 76.75 83 ILE A C 1
ATOM 628 O O . ILE A 1 83 ? -20.323 14.469 12.140 1.00 76.75 83 ILE A O 1
ATOM 632 N N . ALA A 1 84 ? -19.443 12.563 12.929 1.00 75.88 84 ALA A N 1
ATOM 633 C CA . ALA A 1 84 ? -20.610 12.206 13.735 1.00 75.88 84 ALA A CA 1
ATOM 634 C C . ALA A 1 84 ? -20.808 13.159 14.927 1.00 75.88 84 ALA A C 1
ATOM 636 O O . ALA A 1 84 ? -21.933 13.586 15.185 1.00 75.88 84 ALA A O 1
ATOM 637 N N . ILE A 1 85 ? -19.720 13.536 15.606 1.00 78.12 85 ILE A N 1
ATOM 638 C CA . ILE A 1 85 ? -19.741 14.498 16.716 1.00 78.12 85 ILE A CA 1
ATOM 639 C C . ILE A 1 85 ? -20.195 15.873 16.221 1.00 78.12 85 ILE A C 1
ATOM 641 O O . ILE A 1 85 ? -21.051 16.496 16.843 1.00 78.12 85 ILE A O 1
ATOM 645 N N . GLU A 1 86 ? -19.683 16.329 15.077 1.00 82.12 86 GLU A N 1
ATOM 646 C CA . GLU A 1 86 ? -20.068 17.625 14.515 1.00 82.12 86 GLU A CA 1
ATOM 647 C C . GLU A 1 86 ? -21.540 17.652 14.073 1.00 82.12 86 GLU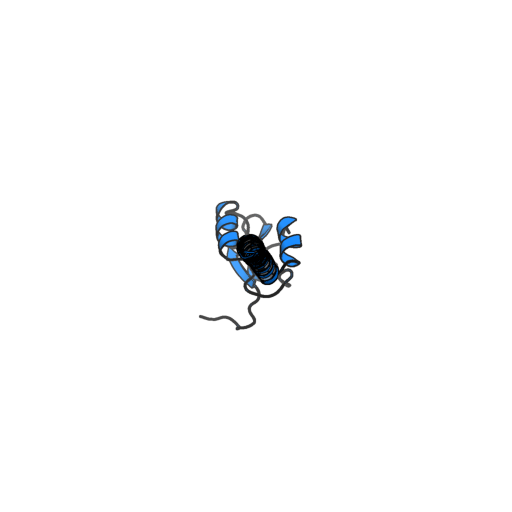 A C 1
ATOM 649 O O . GLU A 1 86 ? -22.246 18.636 14.309 1.00 82.12 86 GLU A O 1
ATOM 654 N N . LYS A 1 87 ? -22.049 16.547 13.511 1.00 82.69 87 LYS A N 1
ATOM 655 C CA . LYS A 1 87 ? -23.484 16.398 13.227 1.00 82.69 87 LYS A CA 1
ATOM 656 C C . LYS A 1 87 ? -24.333 16.426 14.499 1.00 82.69 87 LYS A C 1
ATOM 658 O O . LYS A 1 87 ? -25.336 17.133 14.525 1.00 82.69 87 LYS A O 1
ATOM 663 N N . ALA A 1 88 ? -23.938 15.696 15.542 1.00 81.00 88 ALA A N 1
ATOM 664 C CA . ALA A 1 88 ? -24.664 15.672 16.811 1.00 81.00 88 ALA A CA 1
ATOM 665 C C . ALA A 1 88 ? -24.684 17.055 17.484 1.00 81.00 88 ALA A C 1
ATOM 667 O O . ALA A 1 88 ? -25.723 17.483 17.983 1.00 81.00 88 ALA A O 1
ATOM 668 N N . ALA A 1 89 ? -23.571 17.792 17.428 1.00 84.00 89 ALA A N 1
ATOM 669 C CA . ALA A 1 89 ? -23.481 19.144 17.971 1.00 84.00 89 ALA A CA 1
ATOM 670 C C . ALA A 1 89 ? -24.446 20.121 17.278 1.00 84.00 89 ALA A C 1
ATOM 672 O O . ALA A 1 89 ? -25.077 20.932 17.955 1.00 84.00 89 ALA A O 1
ATOM 673 N N . LYS A 1 90 ? -24.616 20.019 15.952 1.00 82.25 90 LYS A N 1
ATOM 674 C CA . LYS A 1 90 ? -25.593 20.846 15.224 1.00 82.25 90 LYS A CA 1
ATOM 675 C C . LYS A 1 90 ? -27.035 20.543 15.623 1.00 82.25 90 LYS A C 1
ATOM 677 O O . LYS A 1 90 ? -27.795 21.480 15.832 1.00 82.25 90 LYS A O 1
ATOM 682 N N . ILE A 1 91 ? -27.387 19.266 15.782 1.00 83.31 91 ILE A N 1
ATOM 683 C CA . ILE A 1 91 ? -28.740 18.853 16.193 1.00 83.31 91 ILE A CA 1
ATOM 684 C C . ILE A 1 91 ? -29.075 19.416 17.579 1.00 83.31 91 ILE A C 1
ATOM 686 O O . ILE A 1 91 ? -30.130 20.016 17.765 1.00 83.31 91 ILE A O 1
ATOM 690 N N . ILE A 1 92 ? -28.141 19.298 18.528 1.00 80.44 92 ILE A N 1
ATOM 691 C CA . ILE A 1 92 ? -28.318 19.826 19.886 1.00 80.44 92 ILE A CA 1
ATOM 692 C C . ILE A 1 92 ? -28.502 21.348 19.850 1.00 80.44 92 ILE A C 1
ATOM 694 O O . ILE A 1 92 ? -29.391 21.869 20.518 1.00 80.44 92 ILE A O 1
ATOM 698 N N . GLN A 1 93 ? -27.715 22.080 19.055 1.00 77.81 93 GLN A N 1
ATOM 699 C CA . GLN A 1 93 ? -27.880 23.533 18.927 1.00 77.81 93 GLN A CA 1
ATOM 700 C C . GLN A 1 93 ? -29.259 23.917 18.369 1.00 77.81 93 GLN A C 1
ATOM 702 O O . GLN A 1 93 ? -29.867 24.874 18.852 1.00 77.81 93 GLN A O 1
ATOM 707 N N . GLU A 1 94 ? -29.772 23.160 17.400 1.00 78.00 94 GLU A N 1
ATOM 708 C CA . GLU A 1 94 ? -31.085 23.392 16.794 1.00 78.00 94 GLU A CA 1
ATOM 709 C C . GLU A 1 94 ? -32.232 23.138 17.786 1.00 78.00 94 GLU A C 1
ATOM 711 O O . GLU A 1 94 ? -33.125 23.977 17.921 1.00 78.00 94 GLU A O 1
ATOM 716 N N . GLU A 1 95 ? -32.177 22.046 18.554 1.00 75.12 95 GLU A N 1
ATOM 717 C CA . GLU A 1 95 ? -33.154 21.765 19.619 1.00 75.12 95 GLU A CA 1
ATOM 718 C C . GLU A 1 95 ? -33.099 22.811 20.741 1.00 75.12 95 GLU A C 1
ATOM 720 O O . GLU A 1 95 ? -34.138 23.265 21.231 1.00 75.12 95 GLU A O 1
ATOM 725 N N . THR A 1 96 ? -31.898 23.258 21.119 1.00 73.50 96 THR A N 1
ATOM 726 C CA . THR A 1 96 ? -31.724 24.281 22.166 1.00 73.50 96 THR A CA 1
ATOM 727 C C . THR A 1 96 ? -32.285 25.642 21.720 1.00 73.50 96 THR A C 1
ATOM 729 O O . THR A 1 96 ? -32.905 26.353 22.518 1.00 73.50 96 THR A O 1
ATOM 732 N N . ALA A 1 97 ? -32.142 25.996 20.436 1.00 73.19 97 ALA A N 1
ATOM 733 C CA . ALA A 1 97 ? -32.714 27.217 19.858 1.00 73.19 97 ALA A CA 1
ATOM 734 C C . ALA A 1 97 ? -34.251 27.156 19.758 1.00 73.19 97 ALA A C 1
ATOM 736 O O . ALA A 1 97 ? -34.940 28.151 19.986 1.00 73.19 97 ALA A O 1
ATOM 737 N N . GLN A 1 98 ? -34.814 25.981 19.470 1.00 66.75 98 GLN A N 1
ATOM 738 C CA . GLN A 1 98 ? -36.268 25.796 19.415 1.00 66.75 98 GLN A CA 1
ATOM 739 C C . GLN A 1 98 ? -36.908 25.801 20.809 1.00 66.75 98 GLN A C 1
ATOM 741 O O . GLN A 1 98 ? -37.997 26.353 20.989 1.00 66.75 98 GLN A O 1
ATOM 746 N N . ASN A 1 99 ? -36.231 25.234 21.810 1.00 68.44 99 ASN A N 1
ATOM 747 C CA . ASN A 1 99 ? -36.731 25.193 23.183 1.00 68.44 99 ASN A CA 1
ATOM 748 C C . ASN A 1 99 ? -36.718 26.582 23.852 1.00 68.44 99 ASN A C 1
ATOM 750 O O . ASN A 1 99 ? -37.658 26.951 24.555 1.00 68.44 99 ASN A O 1
ATOM 754 N N . THR A 1 100 ? -35.699 27.397 23.568 1.00 63.69 100 THR A N 1
ATOM 755 C CA . THR A 1 100 ? -35.623 28.789 24.051 1.00 63.69 100 THR A CA 1
ATOM 756 C C . THR A 1 100 ? -36.692 29.685 23.413 1.00 63.69 100 THR A C 1
ATOM 758 O O . THR A 1 100 ? -37.322 30.466 24.123 1.00 63.69 100 THR A O 1
ATOM 761 N N . LEU A 1 101 ? -37.008 29.512 22.122 1.00 60.28 101 LEU A N 1
ATOM 762 C CA . LEU A 1 101 ? -38.115 30.239 21.477 1.00 60.28 101 LEU A CA 1
ATOM 763 C C . LEU A 1 101 ? -39.508 29.839 21.992 1.00 60.28 101 LEU A C 1
ATOM 765 O O . LEU A 1 101 ? -40.423 30.664 21.983 1.00 60.28 101 LEU A O 1
ATOM 769 N N . LYS A 1 102 ? -39.694 28.581 22.412 1.00 62.31 102 LYS A N 1
ATOM 770 C CA . LYS A 1 102 ? -40.958 28.108 23.003 1.00 62.31 102 LYS A CA 1
ATOM 771 C C . LYS A 1 102 ? -41.177 28.668 24.408 1.00 62.31 102 LYS A C 1
ATOM 773 O O . LYS A 1 102 ? -42.296 29.060 24.715 1.00 62.31 102 LYS A O 1
ATOM 778 N N . SER A 1 103 ? -40.110 28.764 25.201 1.00 59.47 103 SER A N 1
ATOM 779 C CA . SER A 1 103 ? -40.118 29.352 26.549 1.00 59.47 103 SER A CA 1
ATOM 780 C C . SER A 1 103 ? -40.485 30.848 26.548 1.00 59.47 103 SER A C 1
ATOM 782 O O . SER A 1 103 ? -41.215 31.302 27.418 1.00 59.47 103 SER A O 1
ATOM 784 N N . MET A 1 104 ? -40.100 31.603 25.510 1.00 58.31 104 MET A N 1
ATOM 785 C CA . MET A 1 104 ? -40.452 33.030 25.374 1.00 58.31 104 MET A CA 1
ATOM 786 C C . MET A 1 104 ? -41.886 33.298 24.873 1.00 58.31 104 MET A C 1
ATOM 788 O O . MET A 1 104 ? -42.309 34.450 24.824 1.00 58.31 104 MET A O 1
ATOM 792 N N . LYS A 1 105 ? -42.630 32.267 24.446 1.00 59.09 105 LYS A N 1
ATOM 793 C CA . LYS A 1 105 ? -44.029 32.382 23.980 1.00 59.09 105 LYS A CA 1
ATOM 794 C C . LYS A 1 105 ? -45.048 31.836 24.985 1.00 59.09 105 LYS A C 1
ATOM 796 O O . LYS A 1 105 ? -46.232 31.775 24.663 1.00 59.09 105 LYS A O 1
ATOM 801 N N . SER A 1 106 ? -44.599 31.427 26.169 1.00 55.91 106 SER A N 1
ATOM 802 C CA . SER A 1 106 ? -45.428 30.832 27.220 1.00 55.91 106 SER A CA 1
ATOM 803 C C . SER A 1 106 ? -45.424 31.639 28.521 1.00 55.91 106 SER A C 1
ATOM 805 O O . SER A 1 106 ? -45.503 31.035 29.585 1.00 55.91 106 SER A O 1
ATOM 807 N N . ASP A 1 107 ? -45.344 32.968 28.442 1.00 56.25 107 ASP A N 1
ATOM 808 C CA . ASP A 1 107 ? -45.765 33.848 29.537 1.00 56.25 107 ASP A CA 1
ATOM 809 C C . ASP A 1 107 ? -47.101 34.512 29.134 1.00 56.25 107 ASP A C 1
ATOM 811 O O . ASP A 1 107 ? -47.147 35.144 28.072 1.00 56.25 107 ASP A O 1
ATOM 815 N N . PRO A 1 108 ? -48.198 34.290 29.889 1.00 60.94 108 PRO A N 1
ATOM 816 C CA . PRO A 1 108 ? -49.510 34.895 29.644 1.00 60.94 108 PRO A CA 1
ATOM 817 C C . PRO A 1 108 ? -49.578 36.390 29.986 1.00 60.94 108 PRO A C 1
ATOM 819 O O . PRO A 1 108 ? -48.830 36.845 30.882 1.00 60.94 108 PRO A O 1
#

Secondary structure (DSSP, 8-state):
----TT--EEEEE--SSSEEEEESSHHHHHHHHHH-TTSEEEEE-SSSS--TTHHHHHSSEE---HHHHHHHHS-HHHHHHHHHHHHHHHHHHHHHHHHHHHHTT---

Organism: NCBI:txid1005043

InterPro domains:
  IPR009767 DNA helicase, TraI type, C-terminal [PF07057] (2-59)

Sequence (108 aa):
MLGSQDARFAGLQISRNGETRLAADIQQAIRLAHIYPESGVIIRLSGVGIPSNVNRITGNILVPDDKTLCQAQTQPERKNQAIAIEKAAKIIQEETAQNTLKSMKSDP

pLDDT: mean 73.89, std 13.14, range [44.19, 93.25]